Protein AF-W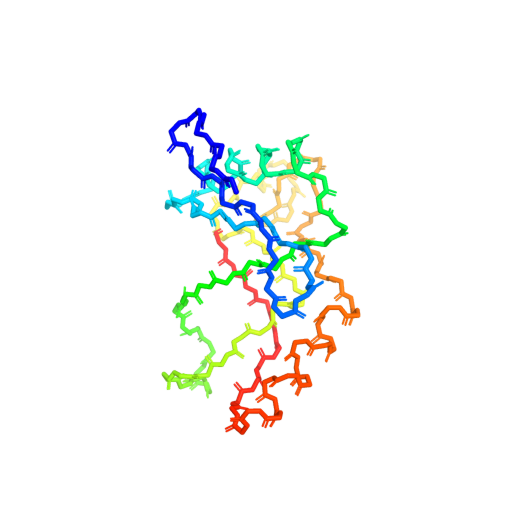1XJM0-F1 (afdb_monomer_lite)

Secondary structure (DSSP, 8-state):
-EEEETTEEEEEEEETTEEEEEE---SSHHHHHHHHHHHHHHH--S-----------STT--TT-EEEEEEEE-SS---GGGTPPTTPPTTS-SSEEPPHHHHHHHHHHHHHTT--EEEEEEE-

Sequence (124 aa):
QTISLGGCEIYTGQLNGTEVALLKSGIGKVAAALGATLLLEHCKPDVIINTGSAGGLAPTLKVGDIVVSDEARYHDADVTAFGYEYGQLPGCPAGFKADDKLIAAAEACIAELNLNAVRGLIVS

Radius of gyration: 16.47 Å; chains: 1; bounding box: 44×28×42 Å

Foldseek 3Di:
DWDDDPNWIWDWDDDVNHTDIDTDQDDDDVSNVVGVVCCCVPVVDPDDDDDDDDDDPPPPDDPQEAEDEQKEFEQPDDPCVVVDDRRDDPPDDRIDGDDPVVSVVVCVVCVVVVHHYDYYYDYD

InterPro domains:
  IPR000845 Nucleoside phosphorylase domain [PF01048] (6-124)
  IPR010049 MTA/SAH nucleosidase [TIGR01704] (1-124)
  IPR035994 Nucleoside phosphorylase superfamily [G3DSA:3.40.50.1580] (1-124)
  IPR035994 Nucleoside phosphorylase superfamily [SSF53167] (4-124)

Organism: NCBI:txid408170

pLDDT: mean 97.94, std 1.31, range [90.94, 98.88]

Structure (mmCIF, N/CA/C/O backbone):
data_AF-W1XJM0-F1
#
_entry.id   AF-W1XJM0-F1
#
loop_
_atom_site.group_PDB
_atom_site.id
_atom_site.type_symbol
_atom_site.label_atom_id
_atom_site.label_alt_id
_atom_site.label_comp_id
_atom_site.label_asym_id
_atom_site.label_entity_id
_atom_site.label_seq_id
_atom_site.pdbx_PDB_ins_code
_atom_site.Cartn_x
_atom_site.Cartn_y
_atom_site.Cartn_z
_atom_site.occupancy
_atom_site.B_iso_or_equiv
_atom_site.auth_seq_id
_atom_site.auth_comp_id
_atom_site.auth_asym_id
_atom_site.auth_atom_id
_atom_site.pdbx_PDB_model_num
ATOM 1 N N . GLN A 1 1 ? -8.905 8.008 20.325 1.00 91.31 1 GLN A N 1
ATOM 2 C CA . GLN A 1 1 ? -7.695 8.189 21.156 1.00 91.31 1 GLN A CA 1
ATOM 3 C C . GLN A 1 1 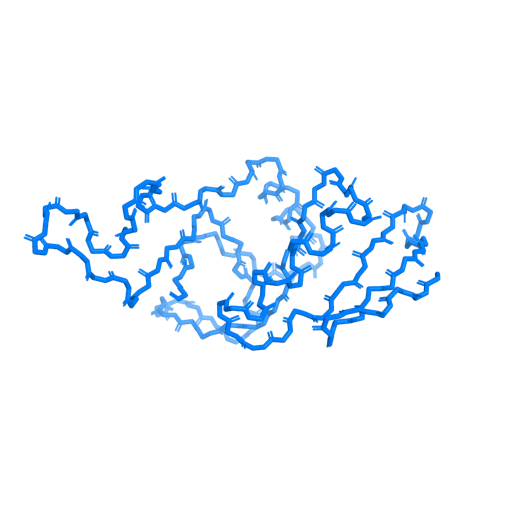? -6.500 8.377 20.228 1.00 91.31 1 GLN A C 1
ATOM 5 O O . GLN A 1 1 ? -6.570 7.922 19.097 1.00 91.31 1 GLN A O 1
ATOM 10 N N . THR A 1 2 ? -5.432 9.041 20.668 1.00 96.88 2 THR A N 1
ATOM 11 C CA . THR A 1 2 ? -4.178 9.132 19.898 1.00 96.88 2 THR A CA 1
ATOM 12 C C . THR A 1 2 ? -3.092 8.331 20.606 1.00 96.88 2 THR A C 1
ATOM 14 O O . THR A 1 2 ? -2.939 8.451 21.822 1.00 96.88 2 THR A O 1
ATOM 17 N N . ILE A 1 3 ? -2.357 7.513 19.856 1.00 96.56 3 ILE A N 1
ATOM 18 C CA . ILE A 1 3 ? -1.177 6.782 20.317 1.00 96.56 3 ILE A CA 1
ATOM 19 C C . ILE A 1 3 ? 0.038 7.388 19.606 1.00 96.56 3 ILE A C 1
ATOM 21 O O . ILE A 1 3 ? 0.121 7.333 18.380 1.00 96.56 3 ILE A O 1
ATOM 25 N N . SER A 1 4 ? 0.966 7.970 20.366 1.00 96.88 4 SER A N 1
ATOM 26 C CA . SER A 1 4 ? 2.171 8.617 19.831 1.00 96.88 4 SER A CA 1
ATOM 27 C C . SER A 1 4 ? 3.416 7.862 20.291 1.00 96.88 4 SER A C 1
ATOM 29 O O . SER A 1 4 ? 3.710 7.820 21.486 1.00 96.88 4 SER A O 1
ATOM 31 N N . LEU A 1 5 ? 4.146 7.254 19.355 1.00 95.88 5 LEU A N 1
ATOM 32 C CA . LEU A 1 5 ? 5.368 6.493 19.629 1.00 95.88 5 LEU A CA 1
ATOM 33 C C . LEU A 1 5 ? 6.232 6.355 18.373 1.00 95.88 5 LEU A C 1
ATOM 35 O O . LEU A 1 5 ? 5.716 6.352 17.261 1.00 95.88 5 LEU A O 1
ATOM 39 N N . GLY A 1 6 ? 7.553 6.247 18.539 1.00 92.62 6 GLY A N 1
ATOM 40 C CA . GLY A 1 6 ? 8.475 6.036 17.412 1.00 92.62 6 GLY A CA 1
ATOM 41 C C . GLY A 1 6 ? 8.468 7.151 16.354 1.00 92.62 6 GLY A C 1
ATOM 42 O O . GLY A 1 6 ? 8.869 6.911 15.223 1.00 92.62 6 GLY A O 1
ATOM 43 N N . GLY A 1 7 ? 7.988 8.354 16.691 1.00 94.44 7 GLY A N 1
ATOM 44 C CA . GLY A 1 7 ? 7.782 9.440 15.722 1.00 94.44 7 GLY A CA 1
ATOM 45 C C . GLY A 1 7 ? 6.529 9.283 14.848 1.00 94.44 7 GLY A C 1
ATOM 46 O O . GLY A 1 7 ? 6.325 10.085 13.939 1.00 94.44 7 GLY A O 1
ATOM 47 N N . CYS A 1 8 ? 5.688 8.285 15.125 1.00 96.44 8 CYS A N 1
ATOM 48 C CA . CYS A 1 8 ? 4.404 8.052 14.475 1.00 96.44 8 CYS A CA 1
ATOM 49 C C . CYS A 1 8 ? 3.241 8.473 15.386 1.00 96.44 8 CYS A C 1
ATOM 51 O O . CYS A 1 8 ? 3.334 8.402 16.614 1.00 96.44 8 CYS A O 1
ATOM 53 N N . GLU A 1 9 ? 2.123 8.852 14.768 1.00 97.38 9 GLU A N 1
ATOM 54 C CA . GLU A 1 9 ? 0.848 9.090 15.445 1.00 97.38 9 GLU A CA 1
ATOM 55 C C . GLU A 1 9 ? -0.227 8.186 14.839 1.00 97.38 9 GLU A C 1
ATOM 57 O O . GLU A 1 9 ? -0.426 8.180 13.620 1.00 97.38 9 GLU A O 1
ATOM 62 N N . ILE A 1 10 ? -0.910 7.427 15.697 1.00 98.56 10 ILE A N 1
ATOM 63 C CA . ILE A 1 10 ? -2.041 6.572 15.333 1.00 98.56 10 ILE A CA 1
ATOM 64 C C . ILE A 1 10 ? -3.296 7.121 16.006 1.00 98.56 10 ILE A C 1
ATOM 66 O O . ILE A 1 10 ? -3.362 7.219 17.233 1.00 98.56 10 ILE A O 1
ATOM 70 N N . TYR A 1 11 ? -4.308 7.452 15.212 1.00 98.56 11 TYR A N 1
ATOM 71 C CA . TYR A 1 11 ? -5.613 7.894 15.689 1.00 98.56 11 TYR A CA 1
ATOM 72 C C . TYR A 1 11 ? -6.580 6.713 15.682 1.00 98.56 11 TYR A C 1
ATOM 74 O O . TYR A 1 11 ? -6.870 6.156 14.629 1.00 98.56 11 TYR A O 1
ATOM 82 N N . THR A 1 12 ? -7.105 6.340 16.843 1.00 98.38 12 THR A N 1
ATOM 83 C CA . THR A 1 12 ? -8.125 5.296 16.977 1.00 98.38 12 THR A CA 1
ATOM 84 C C . THR A 1 12 ? -9.494 5.902 17.255 1.00 98.38 12 THR A C 1
ATOM 86 O O . THR A 1 12 ? -9.619 6.906 17.968 1.00 98.38 12 THR A O 1
ATOM 89 N N . GLY A 1 13 ? -10.543 5.295 16.718 1.00 98.19 13 GLY A N 1
ATOM 90 C CA . GLY A 1 13 ? -11.909 5.754 16.929 1.00 98.19 13 GLY A CA 1
ATOM 91 C C . GLY A 1 13 ? -12.898 4.972 16.087 1.00 98.19 13 GLY A C 1
ATOM 92 O O . GLY A 1 13 ? -12.619 3.850 15.679 1.00 98.19 13 GLY A O 1
ATOM 93 N N . GLN A 1 14 ? -14.049 5.582 15.823 1.00 98.44 14 GLN A N 1
ATOM 94 C CA . GLN A 1 14 ? -15.044 5.021 14.920 1.00 98.44 14 GLN A CA 1
ATOM 95 C C . GLN A 1 14 ? -15.242 5.940 13.719 1.00 98.44 14 GLN A C 1
ATOM 97 O O . GLN A 1 14 ? -15.358 7.156 13.876 1.00 98.44 14 GLN A O 1
ATOM 102 N N . LEU A 1 15 ? -15.338 5.346 12.535 1.00 98.00 15 LEU A N 1
ATOM 103 C CA . LEU A 1 15 ? -15.782 5.996 11.311 1.00 98.00 15 LEU A CA 1
ATOM 104 C C . LEU A 1 15 ? -17.079 5.317 10.871 1.00 98.00 15 LEU A C 1
ATOM 106 O O . LEU A 1 15 ? -17.084 4.127 10.573 1.00 98.00 15 LEU A O 1
ATOM 110 N N . ASN A 1 16 ? -18.193 6.054 10.881 1.00 97.25 16 ASN A N 1
ATOM 111 C CA . ASN A 1 16 ? -19.527 5.520 10.569 1.00 97.25 16 ASN A CA 1
ATOM 112 C C . ASN A 1 16 ? -19.878 4.240 11.362 1.00 97.25 16 ASN A C 1
ATOM 114 O O . ASN A 1 16 ? -20.434 3.293 10.815 1.00 97.25 16 ASN A O 1
ATOM 118 N N . GLY A 1 17 ? -19.514 4.195 12.649 1.00 97.75 17 GLY A N 1
ATOM 119 C CA . GLY A 1 17 ? -19.760 3.044 13.528 1.00 97.75 17 GLY A CA 1
ATOM 120 C C . GLY A 1 17 ? -18.784 1.872 13.363 1.00 97.75 17 GLY A C 1
ATOM 121 O O . GLY A 1 17 ? -18.897 0.897 14.097 1.00 97.75 17 GLY A O 1
ATOM 122 N N . THR A 1 18 ? -17.820 1.962 12.443 1.00 98.38 18 THR A N 1
ATOM 123 C CA . THR A 1 18 ? -16.758 0.958 12.265 1.00 98.38 18 THR A CA 1
ATOM 124 C C . THR A 1 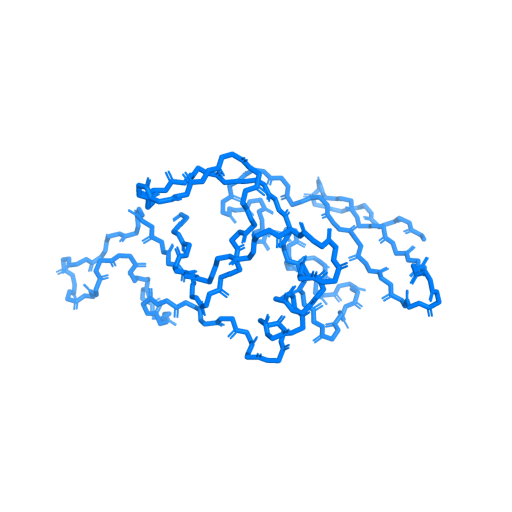18 ? -15.511 1.388 13.023 1.00 98.38 18 THR A C 1
ATOM 126 O O . THR A 1 18 ? -15.087 2.536 12.886 1.00 98.38 18 THR A O 1
ATOM 129 N N . GLU A 1 19 ? -14.915 0.498 13.816 1.00 98.50 19 GLU A N 1
ATOM 130 C CA . GLU A 1 19 ? -13.641 0.780 14.483 1.00 98.50 19 GLU A CA 1
ATOM 131 C C . GLU A 1 19 ? -12.523 0.976 13.455 1.00 98.50 19 GLU A C 1
ATOM 133 O O . GLU A 1 19 ? -12.346 0.179 12.537 1.00 98.50 19 GLU A O 1
ATOM 138 N N . VAL A 1 20 ? -11.772 2.066 13.602 1.00 98.69 20 VAL A N 1
ATOM 139 C CA . VAL A 1 20 ? -10.670 2.422 12.709 1.00 98.69 20 VAL A CA 1
ATOM 140 C C . VAL A 1 20 ? -9.442 2.836 13.505 1.00 98.69 20 VAL A C 1
ATOM 142 O O . VAL A 1 20 ? -9.539 3.512 14.534 1.00 98.69 20 VAL A O 1
ATOM 145 N N . ALA A 1 21 ? -8.276 2.473 12.979 1.00 98.62 21 ALA A N 1
ATOM 146 C CA . ALA A 1 21 ? -6.982 2.984 13.399 1.00 98.62 21 ALA A CA 1
ATOM 147 C C . ALA A 1 21 ? -6.298 3.629 12.185 1.00 98.62 21 ALA A C 1
ATOM 149 O O . ALA A 1 21 ? -5.982 2.959 11.205 1.00 98.62 21 ALA A O 1
ATOM 150 N N . LEU A 1 22 ? -6.116 4.948 12.234 1.00 98.62 22 LEU A N 1
ATOM 151 C CA . LEU A 1 22 ? -5.585 5.760 11.146 1.00 98.62 22 LEU A CA 1
ATOM 152 C C . LEU A 1 22 ? -4.155 6.199 11.465 1.00 98.62 22 LEU A C 1
ATOM 154 O O . LEU A 1 22 ? -3.909 6.832 12.489 1.00 98.62 22 LEU A O 1
ATOM 158 N N . LEU A 1 23 ? -3.228 5.910 10.557 1.00 98.44 23 LEU A N 1
ATOM 159 C CA . LEU A 1 23 ? -1.809 6.238 10.666 1.00 98.44 23 LEU A CA 1
ATOM 160 C C . LEU A 1 23 ? -1.381 7.103 9.476 1.00 98.44 23 LEU A C 1
ATOM 162 O O . LEU A 1 23 ? -1.692 6.788 8.329 1.00 98.44 23 LEU A O 1
ATOM 166 N N . LYS A 1 24 ? -0.562 8.127 9.732 1.00 95.44 24 LYS A N 1
ATOM 167 C CA . LYS A 1 24 ? 0.237 8.787 8.689 1.00 95.44 24 LYS A CA 1
ATOM 168 C C . LYS A 1 24 ? 1.629 8.142 8.625 1.00 95.44 24 LYS A C 1
ATOM 170 O O . LYS A 1 24 ? 2.445 8.358 9.515 1.00 95.44 24 LYS A O 1
ATOM 175 N N . SER A 1 25 ? 1.908 7.380 7.567 1.00 90.94 25 SER A N 1
ATOM 176 C CA . SER A 1 25 ? 3.094 6.507 7.438 1.00 90.94 25 SER A CA 1
ATOM 177 C C . SER A 1 25 ? 4.452 7.219 7.364 1.00 90.94 25 SER A C 1
ATOM 179 O O . SER A 1 25 ? 5.483 6.603 7.611 1.00 90.94 25 SER A O 1
ATOM 181 N N . GLY A 1 26 ? 4.483 8.492 6.965 1.00 94.50 26 GLY A N 1
ATOM 182 C CA . GLY A 1 26 ? 5.725 9.144 6.533 1.00 94.50 26 GLY A CA 1
ATOM 183 C C . GLY A 1 26 ? 6.146 8.731 5.115 1.00 94.50 26 GLY A C 1
ATOM 184 O O . GLY A 1 26 ? 5.394 8.062 4.406 1.00 94.50 26 GLY A O 1
ATOM 185 N N . ILE A 1 27 ? 7.329 9.183 4.682 1.00 97.25 27 ILE A N 1
ATOM 186 C CA . ILE A 1 27 ? 7.838 9.003 3.311 1.00 97.25 27 ILE A CA 1
ATOM 187 C C . ILE A 1 27 ? 8.925 7.924 3.292 1.00 97.25 27 ILE A C 1
ATOM 189 O O . ILE A 1 27 ? 9.890 7.994 4.053 1.00 97.25 27 ILE A O 1
ATOM 193 N N . GLY A 1 28 ? 8.795 6.971 2.367 1.00 96.50 28 GLY A N 1
ATOM 194 C CA . GLY A 1 28 ? 9.789 5.929 2.112 1.00 96.50 28 GLY A CA 1
ATOM 195 C C . GLY A 1 28 ? 9.559 4.632 2.892 1.00 96.50 28 GLY A C 1
ATOM 196 O O . GLY A 1 28 ? 8.787 4.570 3.850 1.00 96.50 28 GLY A O 1
ATOM 197 N N . LYS A 1 29 ? 10.264 3.579 2.461 1.00 98.31 29 LYS A N 1
ATOM 198 C CA . LYS A 1 29 ? 10.055 2.185 2.895 1.00 98.31 29 LYS A CA 1
ATOM 199 C C . LYS A 1 29 ? 10.226 1.990 4.398 1.00 98.31 29 LYS A C 1
ATOM 201 O O . LYS A 1 29 ? 9.396 1.346 5.026 1.00 98.31 29 LYS A O 1
ATOM 206 N N . VAL A 1 30 ? 11.264 2.589 4.985 1.00 98.31 30 VAL A N 1
ATOM 207 C CA . VAL A 1 30 ? 11.561 2.447 6.422 1.00 98.31 30 VAL A CA 1
ATOM 208 C C . VAL A 1 30 ? 10.489 3.118 7.284 1.00 98.31 30 VAL A C 1
ATOM 210 O O . VAL A 1 30 ? 10.026 2.516 8.248 1.00 98.31 30 VAL A O 1
ATOM 213 N N . ALA A 1 31 ? 10.060 4.333 6.927 1.00 98.00 31 ALA A N 1
ATOM 214 C CA . ALA A 1 31 ? 9.022 5.049 7.668 1.00 98.00 31 ALA A CA 1
ATOM 215 C C . ALA A 1 31 ? 7.675 4.312 7.589 1.00 98.00 31 ALA A C 1
ATOM 217 O O . ALA A 1 31 ? 7.036 4.079 8.616 1.00 98.00 31 ALA A O 1
ATOM 218 N N . ALA A 1 32 ? 7.297 3.861 6.387 1.00 98.31 32 ALA A N 1
ATOM 219 C CA . ALA A 1 32 ? 6.079 3.087 6.185 1.00 98.31 32 ALA A CA 1
ATOM 220 C C . ALA A 1 32 ? 6.099 1.751 6.944 1.00 98.31 32 ALA A C 1
ATOM 222 O O . ALA A 1 32 ? 5.122 1.427 7.615 1.00 98.31 32 ALA A O 1
ATOM 223 N N . ALA A 1 33 ? 7.213 1.012 6.903 1.00 98.44 33 ALA A N 1
ATOM 224 C CA . ALA A 1 33 ? 7.368 -0.246 7.631 1.00 98.44 33 ALA A CA 1
ATOM 225 C C . ALA A 1 33 ? 7.291 -0.051 9.154 1.00 98.44 33 ALA A C 1
ATOM 227 O O . ALA A 1 33 ? 6.603 -0.816 9.830 1.00 98.44 33 ALA A O 1
ATOM 228 N N . LEU A 1 34 ? 7.941 0.990 9.692 1.00 98.44 34 LEU A N 1
ATOM 229 C CA . LEU A 1 34 ? 7.850 1.345 11.110 1.00 98.44 34 LEU A CA 1
ATOM 230 C C . LEU A 1 34 ? 6.399 1.630 11.502 1.00 98.44 34 LEU A C 1
ATOM 232 O O . LEU A 1 34 ? 5.872 1.002 12.417 1.00 98.44 34 LEU A O 1
ATOM 236 N N . GLY A 1 35 ? 5.742 2.538 10.782 1.00 98.31 35 GLY A N 1
ATOM 237 C CA . GLY A 1 35 ? 4.369 2.917 11.075 1.00 98.31 35 GLY A CA 1
ATOM 238 C C . GLY A 1 35 ? 3.400 1.734 10.984 1.00 98.31 35 GLY A C 1
ATOM 239 O O . GLY A 1 35 ? 2.614 1.523 11.905 1.00 98.31 35 GLY A O 1
ATOM 240 N N . ALA A 1 36 ? 3.483 0.928 9.920 1.00 98.50 36 ALA A N 1
ATOM 241 C CA . ALA A 1 36 ? 2.633 -0.249 9.744 1.00 98.50 36 ALA A CA 1
ATOM 242 C C . ALA A 1 36 ? 2.855 -1.291 10.852 1.00 98.50 36 ALA A C 1
ATOM 244 O O . ALA A 1 36 ? 1.885 -1.829 11.379 1.00 98.50 36 ALA A O 1
ATOM 245 N N . THR A 1 37 ? 4.106 -1.521 11.265 1.00 98.62 37 THR A N 1
ATOM 246 C CA . THR A 1 37 ? 4.424 -2.418 12.389 1.00 98.62 37 THR A CA 1
ATOM 247 C C . THR A 1 37 ? 3.771 -1.928 13.683 1.00 98.62 37 THR A C 1
ATOM 249 O O . THR A 1 37 ? 3.107 -2.700 14.368 1.00 98.62 37 THR A O 1
ATOM 252 N N . LEU A 1 38 ? 3.901 -0.634 13.999 1.00 98.25 38 LEU A N 1
ATOM 253 C CA . LEU A 1 38 ? 3.296 -0.045 15.198 1.00 98.25 38 LEU A CA 1
ATOM 254 C C . LEU A 1 38 ? 1.762 -0.106 15.156 1.00 98.25 38 LEU A C 1
ATOM 256 O O . LEU A 1 38 ? 1.130 -0.426 16.160 1.00 98.25 38 LEU A O 1
ATOM 260 N N . LEU A 1 39 ? 1.160 0.167 13.998 1.00 98.56 39 LEU A N 1
ATOM 261 C CA . LEU A 1 39 ? -0.285 0.070 13.796 1.00 98.56 39 LEU A CA 1
ATOM 262 C C . LEU A 1 39 ? -0.793 -1.357 14.043 1.00 98.56 39 LEU A C 1
ATOM 264 O O . LEU A 1 39 ? -1.769 -1.544 14.769 1.00 98.56 39 LEU A O 1
ATOM 268 N N . LEU A 1 40 ? -0.116 -2.358 13.478 1.00 98.56 40 LEU A N 1
ATOM 269 C CA . LEU A 1 40 ? -0.475 -3.766 13.633 1.00 98.56 40 LEU A CA 1
ATOM 270 C C . LEU A 1 40 ? -0.347 -4.238 15.085 1.00 98.56 40 LEU A C 1
ATOM 272 O O . LEU A 1 40 ? -1.284 -4.826 15.619 1.00 98.56 40 LEU A O 1
ATOM 276 N N . GLU A 1 41 ? 0.767 -3.932 15.748 1.00 98.19 41 GLU A N 1
ATOM 277 C CA . GLU A 1 41 ? 1.022 -4.383 17.121 1.00 98.19 41 GLU A CA 1
ATOM 278 C C . GLU A 1 41 ? 0.077 -3.739 18.144 1.00 98.19 41 GLU A C 1
ATOM 280 O O . GLU A 1 41 ? -0.419 -4.410 19.055 1.00 98.19 41 GLU A O 1
ATOM 285 N N . HIS A 1 42 ? -0.202 -2.439 17.997 1.00 97.50 42 HIS A N 1
ATOM 286 C CA . HIS A 1 42 ? -0.977 -1.689 18.987 1.00 97.50 42 HIS A CA 1
ATOM 287 C C . HIS A 1 42 ? -2.483 -1.691 18.735 1.00 97.50 42 HIS A C 1
ATOM 289 O O . HIS A 1 42 ? -3.246 -1.582 19.695 1.00 97.50 42 HIS A O 1
ATOM 295 N N . CYS A 1 43 ? -2.918 -1.787 17.477 1.00 98.06 43 CYS A N 1
ATOM 296 C CA . CYS A 1 43 ? -4.335 -1.695 17.125 1.00 98.06 43 CYS A CA 1
ATOM 297 C C . CYS A 1 43 ? -4.916 -3.006 16.599 1.00 98.06 43 CYS A C 1
ATOM 299 O O . CYS A 1 43 ? -6.131 -3.152 16.636 1.00 98.06 43 CYS A O 1
ATOM 301 N N . LYS A 1 44 ? -4.074 -3.948 16.150 1.00 98.19 44 LYS A N 1
ATOM 302 C CA . LYS A 1 44 ? -4.479 -5.276 15.658 1.00 98.19 44 LYS A CA 1
ATOM 303 C C . LYS A 1 44 ? -5.676 -5.229 14.692 1.00 98.19 44 LYS A C 1
ATOM 305 O O . LYS A 1 44 ? -6.656 -5.934 14.928 1.00 98.19 44 LYS A O 1
ATOM 310 N N . PRO A 1 45 ? -5.632 -4.387 13.641 1.00 98.44 45 PRO A N 1
ATOM 311 C CA . PRO A 1 45 ? -6.734 -4.306 12.695 1.00 98.44 45 PRO A CA 1
ATOM 312 C C . PRO A 1 45 ? -6.875 -5.624 11.923 1.00 98.44 45 PRO A C 1
ATOM 314 O O . PRO A 1 45 ? -5.878 -6.285 11.630 1.00 98.44 45 PRO A O 1
ATOM 317 N N . ASP A 1 46 ? -8.102 -5.969 11.534 1.00 98.62 46 ASP A N 1
ATOM 318 C CA . ASP A 1 46 ? -8.367 -7.172 10.733 1.00 98.62 46 ASP A CA 1
ATOM 319 C C . ASP A 1 46 ? -7.824 -7.055 9.299 1.00 98.62 46 ASP A C 1
ATOM 321 O O . ASP A 1 46 ? -7.458 -8.053 8.679 1.00 98.62 46 ASP A O 1
ATOM 325 N N . VAL A 1 47 ? -7.776 -5.829 8.763 1.00 98.62 47 VAL A N 1
ATOM 326 C CA . VAL A 1 47 ? -7.313 -5.510 7.405 1.00 98.62 47 VAL A CA 1
ATOM 327 C C . VAL A 1 47 ? -6.602 -4.156 7.368 1.00 98.62 47 VAL A C 1
ATOM 329 O O . VAL A 1 47 ? -6.846 -3.287 8.205 1.00 98.62 47 VAL A O 1
ATOM 332 N N . ILE A 1 48 ? -5.739 -3.952 6.369 1.00 98.56 48 ILE A N 1
ATOM 333 C CA . ILE A 1 48 ? -5.054 -2.676 6.115 1.00 98.56 48 ILE A CA 1
ATOM 334 C C . ILE A 1 48 ? -5.488 -2.134 4.754 1.00 98.56 48 ILE A C 1
ATOM 336 O O . ILE A 1 48 ? -5.435 -2.841 3.750 1.00 98.56 48 ILE A O 1
ATOM 340 N N . ILE A 1 49 ? -5.847 -0.851 4.721 1.00 98.69 49 ILE A N 1
ATOM 341 C CA . ILE A 1 49 ? -6.034 -0.080 3.491 1.00 98.69 49 ILE A CA 1
ATOM 342 C C . ILE A 1 49 ? -4.948 0.993 3.467 1.00 98.69 49 ILE A C 1
ATOM 344 O O . ILE A 1 49 ? -4.905 1.858 4.342 1.00 98.69 49 ILE A O 1
ATOM 348 N N . ASN A 1 50 ? -4.063 0.936 2.473 1.00 98.56 50 ASN A N 1
ATOM 349 C CA . ASN A 1 50 ? -3.055 1.967 2.244 1.00 98.56 50 ASN A CA 1
ATOM 350 C C . ASN A 1 50 ? -3.538 2.924 1.150 1.00 98.56 50 ASN A C 1
ATOM 352 O O . ASN A 1 50 ? -3.791 2.500 0.026 1.00 98.56 50 ASN A O 1
ATOM 356 N N . THR A 1 51 ? -3.646 4.212 1.469 1.00 98.00 51 THR A N 1
ATOM 357 C CA . THR A 1 51 ? -4.117 5.244 0.535 1.00 98.00 51 THR A CA 1
ATOM 358 C C . THR A 1 51 ? -3.040 6.292 0.303 1.00 98.00 51 THR A C 1
ATOM 360 O O . THR A 1 51 ? -2.386 6.729 1.249 1.00 98.00 51 THR A O 1
ATOM 363 N N . GLY A 1 52 ? -2.908 6.768 -0.930 1.00 97.25 52 GLY A N 1
ATOM 364 C CA . GLY A 1 52 ? -1.977 7.833 -1.285 1.00 97.25 52 GLY A CA 1
ATOM 365 C C . GLY A 1 52 ? -2.133 8.247 -2.743 1.00 97.25 52 GLY A C 1
ATOM 366 O O . GLY A 1 52 ? -3.017 7.761 -3.444 1.00 97.25 52 GLY A O 1
ATOM 367 N N . SER A 1 53 ? -1.270 9.148 -3.199 1.00 97.38 53 SER A N 1
ATOM 368 C CA . SER A 1 53 ? -1.120 9.479 -4.617 1.00 97.38 53 SER A CA 1
ATOM 369 C C . SER A 1 53 ? 0.096 8.764 -5.213 1.00 97.38 53 SER A C 1
ATOM 371 O O . SER A 1 53 ? 1.024 8.393 -4.495 1.00 97.38 53 SER A O 1
ATOM 373 N N . ALA A 1 54 ? 0.097 8.576 -6.534 1.00 97.19 54 ALA A N 1
ATOM 374 C CA . ALA A 1 54 ? 1.180 7.921 -7.264 1.00 97.19 54 ALA A CA 1
ATOM 375 C C . ALA A 1 54 ? 1.394 8.560 -8.646 1.00 97.19 54 ALA A C 1
ATOM 377 O O . ALA A 1 54 ? 0.512 9.238 -9.176 1.00 97.19 54 ALA A O 1
ATOM 378 N N . GLY A 1 55 ? 2.571 8.331 -9.233 1.00 97.62 55 GLY A N 1
ATOM 379 C CA . GLY A 1 55 ? 2.846 8.653 -10.634 1.00 97.62 55 GLY A CA 1
ATOM 380 C C . GLY A 1 55 ? 2.359 7.536 -11.559 1.00 97.62 55 GLY A C 1
ATOM 381 O O . GLY A 1 55 ? 2.711 6.375 -11.360 1.00 97.62 55 GLY A O 1
ATOM 382 N N . GLY A 1 56 ? 1.562 7.874 -12.573 1.00 97.56 56 GLY A N 1
ATOM 383 C CA . GLY A 1 56 ? 1.077 6.905 -1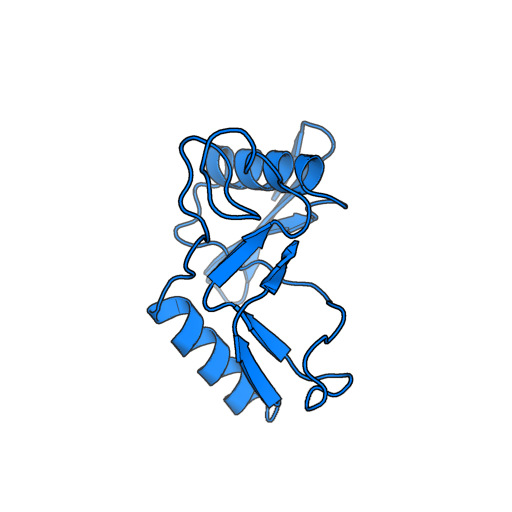3.558 1.00 97.56 56 GLY A CA 1
ATOM 384 C C . GLY A 1 56 ? 2.148 6.552 -14.594 1.00 97.56 56 GLY A C 1
ATOM 385 O O . GLY A 1 56 ? 2.621 7.433 -15.308 1.00 97.56 56 GLY A O 1
ATOM 386 N N . LEU A 1 57 ? 2.514 5.269 -14.688 1.00 97.75 57 LEU A N 1
ATOM 387 C CA . LEU A 1 57 ? 3.464 4.764 -15.693 1.00 97.75 57 LEU A CA 1
ATOM 388 C C . LEU A 1 57 ? 2.774 4.281 -16.974 1.00 97.75 57 LEU A C 1
ATOM 390 O O . LEU A 1 57 ? 3.333 4.397 -18.064 1.00 97.75 57 LEU A O 1
ATOM 394 N N . ALA A 1 58 ? 1.565 3.724 -16.857 1.00 97.00 58 ALA A N 1
ATOM 395 C CA . ALA A 1 58 ? 0.807 3.282 -18.018 1.00 97.00 58 ALA A CA 1
ATOM 396 C C . ALA A 1 58 ? 0.297 4.504 -18.807 1.00 97.00 58 ALA A C 1
ATOM 398 O O . ALA A 1 58 ? -0.339 5.380 -18.218 1.00 97.00 58 ALA A O 1
ATOM 399 N N . PRO A 1 59 ? 0.506 4.565 -20.136 1.00 95.75 59 PRO A N 1
ATOM 400 C CA . PRO A 1 59 ? 0.176 5.743 -20.948 1.00 95.75 59 PRO A CA 1
ATOM 401 C C . PRO A 1 59 ? -1.330 6.030 -21.034 1.00 95.75 59 PRO A C 1
ATOM 403 O O . PRO A 1 59 ? -1.739 7.096 -21.483 1.00 95.75 59 PRO A O 1
ATOM 406 N N . THR A 1 60 ? -2.161 5.070 -20.634 1.00 95.81 60 THR A N 1
ATOM 407 C CA . THR A 1 60 ? -3.619 5.191 -20.589 1.00 95.81 60 THR A CA 1
ATOM 408 C C . THR A 1 60 ? -4.129 5.870 -19.319 1.00 95.81 60 THR A C 1
ATOM 410 O O . THR A 1 60 ? -5.295 6.260 -19.295 1.00 95.81 60 THR A O 1
ATOM 413 N N . LEU A 1 61 ? -3.291 6.003 -18.282 1.00 97.69 61 LEU A N 1
ATOM 414 C CA . LEU A 1 61 ? -3.671 6.628 -17.017 1.00 97.69 61 LEU A CA 1
ATOM 415 C C . LEU A 1 61 ? -3.796 8.144 -17.159 1.00 97.69 61 LEU A C 1
ATOM 417 O O . LEU A 1 61 ? -3.013 8.803 -17.847 1.00 97.69 61 LEU A O 1
ATOM 421 N N . LYS A 1 62 ? -4.768 8.703 -16.445 1.00 97.50 62 LYS A N 1
ATOM 422 C CA . LYS A 1 62 ? -5.034 10.137 -16.351 1.00 97.50 62 LYS A CA 1
ATOM 423 C C . LYS A 1 62 ? -4.920 10.604 -14.906 1.00 97.50 62 LYS A C 1
ATOM 425 O O . LYS A 1 62 ? -5.082 9.838 -13.960 1.00 97.50 62 LYS A O 1
ATOM 430 N N . VAL A 1 63 ? -4.671 11.901 -14.728 1.00 97.50 63 VAL A N 1
ATOM 431 C CA . VAL A 1 63 ? -4.748 12.528 -13.402 1.00 97.50 63 VAL A CA 1
ATOM 432 C C . VAL A 1 63 ? -6.163 12.344 -12.853 1.00 97.50 63 VAL A C 1
ATOM 434 O O . VAL A 1 63 ? -7.129 12.733 -13.506 1.00 97.50 63 VAL A O 1
ATOM 437 N N . GLY A 1 64 ? -6.261 11.768 -11.655 1.00 96.31 64 GLY A N 1
ATOM 438 C CA . GLY A 1 64 ? -7.530 11.460 -10.993 1.00 96.31 64 GLY A CA 1
ATOM 439 C C . GLY A 1 64 ? -7.982 10.004 -11.123 1.00 96.31 64 GLY A C 1
ATOM 440 O O . GLY A 1 64 ? -8.889 9.615 -10.392 1.00 96.31 64 GLY A O 1
ATOM 441 N N . ASP A 1 65 ? -7.346 9.193 -11.977 1.00 97.94 65 ASP A N 1
ATOM 442 C CA . ASP A 1 65 ? -7.571 7.744 -11.969 1.00 97.94 65 ASP A CA 1
ATOM 443 C C . ASP A 1 65 ? -7.106 7.142 -10.634 1.00 97.94 65 ASP A C 1
ATOM 445 O O . ASP A 1 65 ? -6.065 7.531 -10.092 1.00 97.94 65 ASP A O 1
ATOM 449 N N . ILE A 1 66 ? -7.866 6.176 -10.113 1.00 98.56 66 ILE A N 1
ATOM 450 C CA . ILE A 1 66 ? -7.539 5.467 -8.875 1.00 98.56 66 ILE A CA 1
ATOM 451 C C . ILE A 1 66 ? -6.982 4.096 -9.234 1.00 98.56 66 ILE A C 1
ATOM 453 O O . ILE A 1 66 ? -7.686 3.250 -9.786 1.00 98.56 66 ILE A O 1
ATOM 457 N N . VAL A 1 67 ? -5.714 3.868 -8.895 1.00 98.62 67 VAL A N 1
ATOM 458 C CA . VAL A 1 67 ? -5.079 2.565 -9.090 1.00 98.62 67 VAL A CA 1
ATOM 459 C C . VAL A 1 67 ? -5.343 1.674 -7.878 1.00 98.62 67 VAL A C 1
ATOM 461 O O . VAL A 1 67 ? -5.030 2.058 -6.751 1.00 98.62 67 VAL A O 1
ATOM 464 N N . VAL A 1 68 ? -5.888 0.481 -8.112 1.00 98.75 68 VAL A N 1
ATOM 465 C CA . VAL A 1 68 ? -6.052 -0.569 -7.096 1.00 98.75 68 VAL A CA 1
ATOM 466 C C . VAL A 1 68 ? -4.961 -1.614 -7.325 1.00 98.75 68 VAL A C 1
ATOM 468 O O . VAL A 1 68 ? -4.910 -2.229 -8.390 1.00 98.75 68 VAL A O 1
ATOM 471 N N . SER A 1 69 ? -4.056 -1.802 -6.361 1.00 98.62 69 SER A N 1
ATOM 472 C CA . SER A 1 69 ? -2.953 -2.756 -6.520 1.00 98.62 69 SER A CA 1
ATOM 473 C C . SER A 1 69 ? -3.468 -4.192 -6.542 1.00 98.62 69 SER A C 1
ATOM 475 O O . SER A 1 69 ? -4.138 -4.595 -5.593 1.00 98.62 69 SER A O 1
ATOM 477 N N . ASP A 1 70 ? -3.103 -4.977 -7.554 1.00 98.31 70 ASP A N 1
ATOM 478 C CA . ASP A 1 70 ? -3.179 -6.445 -7.485 1.00 98.31 70 ASP A CA 1
ATOM 479 C C . ASP A 1 70 ? -1.912 -7.049 -6.859 1.00 98.31 70 ASP A C 1
ATOM 481 O O . ASP A 1 70 ? -1.969 -8.026 -6.111 1.00 98.31 70 ASP A O 1
ATOM 485 N N . GLU A 1 71 ? -0.770 -6.420 -7.112 1.00 98.69 71 GLU A N 1
ATOM 486 C CA . GLU A 1 71 ? 0.538 -6.787 -6.599 1.00 98.69 71 GLU A CA 1
ATOM 487 C C . GLU A 1 71 ? 1.386 -5.530 -6.349 1.00 98.69 71 GLU A C 1
ATOM 489 O O . GLU A 1 71 ? 1.254 -4.514 -7.040 1.00 98.69 71 GLU A O 1
ATOM 494 N N . ALA A 1 72 ? 2.275 -5.601 -5.359 1.00 98.75 72 ALA A N 1
ATOM 495 C CA . ALA A 1 72 ? 3.302 -4.599 -5.101 1.00 98.75 72 ALA A CA 1
ATOM 496 C C . ALA A 1 72 ? 4.707 -5.203 -5.233 1.00 98.75 72 ALA A C 1
ATOM 498 O O . ALA A 1 72 ? 4.973 -6.279 -4.690 1.00 98.75 72 ALA A O 1
ATOM 499 N N . ARG A 1 73 ? 5.622 -4.506 -5.917 1.00 98.81 73 ARG A N 1
ATOM 500 C CA . ARG A 1 73 ? 7.030 -4.921 -6.091 1.00 98.81 73 ARG A CA 1
ATOM 501 C C . ARG A 1 73 ? 8.003 -3.797 -5.776 1.00 98.81 73 ARG A C 1
ATOM 503 O O . ARG A 1 73 ? 7.647 -2.626 -5.871 1.00 98.81 73 ARG A O 1
ATOM 510 N N . TYR A 1 74 ? 9.251 -4.144 -5.476 1.00 98.88 74 TYR A N 1
ATOM 511 C CA . TYR A 1 74 ? 10.308 -3.143 -5.370 1.00 98.88 74 TYR A CA 1
ATOM 512 C C . TYR A 1 74 ? 10.924 -2.856 -6.737 1.00 98.88 74 TYR A C 1
ATOM 514 O O . TYR A 1 74 ? 11.311 -3.784 -7.440 1.00 98.88 74 TYR A O 1
ATOM 522 N N . HIS A 1 75 ? 11.045 -1.586 -7.119 1.00 98.56 75 HIS A N 1
ATOM 523 C CA . HIS A 1 75 ? 11.736 -1.222 -8.365 1.00 98.56 75 HIS A CA 1
ATOM 524 C C . HIS A 1 75 ? 13.239 -0.978 -8.180 1.00 98.56 75 HIS A C 1
ATOM 526 O O . HIS A 1 75 ? 13.933 -0.718 -9.155 1.00 98.56 75 HIS A O 1
ATOM 532 N N . ASP A 1 76 ? 13.735 -0.962 -6.942 1.00 98.56 76 ASP A N 1
ATOM 533 C CA . ASP A 1 76 ? 15.115 -0.594 -6.589 1.00 98.56 76 ASP A CA 1
ATOM 534 C C . ASP A 1 76 ? 15.874 -1.704 -5.836 1.00 98.56 76 ASP A C 1
ATOM 536 O O . ASP A 1 76 ? 17.018 -1.501 -5.431 1.00 98.56 76 ASP A O 1
ATOM 540 N N . ALA A 1 77 ? 15.250 -2.868 -5.633 1.00 98.44 77 ALA A N 1
ATOM 541 C CA . ALA A 1 77 ? 15.884 -4.006 -4.985 1.00 98.44 77 ALA A CA 1
ATOM 542 C C . ALA A 1 77 ? 16.593 -4.866 -6.036 1.00 98.44 77 ALA A C 1
ATOM 544 O O . ALA A 1 77 ? 15.953 -5.424 -6.926 1.00 98.44 77 ALA A O 1
ATOM 545 N N . ASP A 1 78 ? 17.914 -4.999 -5.917 1.00 98.69 78 ASP A N 1
ATOM 546 C CA . ASP A 1 78 ? 18.714 -5.803 -6.839 1.00 98.69 78 ASP A CA 1
ATOM 547 C C . ASP A 1 78 ? 19.675 -6.724 -6.085 1.00 98.69 78 ASP A C 1
ATOM 549 O O . ASP A 1 78 ? 20.699 -6.313 -5.538 1.00 98.69 78 ASP A O 1
ATOM 553 N N . VAL A 1 79 ? 19.318 -8.003 -6.073 1.00 98.12 79 VAL A N 1
ATOM 554 C CA . VAL A 1 79 ? 20.176 -9.112 -5.642 1.00 98.12 79 VAL A CA 1
ATOM 555 C C . VAL A 1 79 ? 20.266 -10.175 -6.742 1.00 98.12 79 VAL A C 1
ATOM 557 O O . VAL A 1 79 ? 20.466 -11.361 -6.472 1.00 98.12 79 VAL A O 1
ATOM 560 N N . THR A 1 80 ? 20.143 -9.753 -8.006 1.00 98.56 80 THR A N 1
ATOM 561 C CA . THR A 1 80 ? 20.210 -10.631 -9.189 1.00 98.56 80 THR A CA 1
ATOM 562 C C . THR A 1 80 ? 21.563 -11.330 -9.320 1.00 98.56 80 THR A C 1
ATOM 564 O O . THR A 1 80 ? 21.637 -12.441 -9.843 1.00 98.56 80 THR A O 1
ATOM 567 N N . ALA A 1 81 ? 22.623 -10.752 -8.741 1.00 98.44 81 ALA A N 1
ATOM 568 C CA . ALA A 1 81 ? 23.936 -11.386 -8.599 1.00 98.44 81 ALA A CA 1
ATOM 569 C C . ALA A 1 81 ? 23.880 -12.758 -7.893 1.00 98.44 81 ALA A C 1
ATOM 571 O O . ALA A 1 81 ? 24.767 -13.586 -8.088 1.00 98.44 81 ALA A O 1
ATOM 572 N N . PHE A 1 82 ? 22.832 -13.008 -7.099 1.00 98.25 82 PHE A N 1
ATOM 573 C CA . PHE A 1 82 ? 22.580 -14.274 -6.410 1.00 98.25 82 PHE A CA 1
ATOM 574 C C . PHE A 1 82 ? 21.445 -15.102 -7.044 1.00 98.25 82 PHE A C 1
ATOM 576 O O . PHE A 1 82 ? 21.011 -16.087 -6.452 1.00 98.25 82 PHE A O 1
ATOM 583 N N . GLY A 1 83 ? 20.963 -14.727 -8.235 1.00 98.06 83 GLY A N 1
ATOM 584 C CA . GLY A 1 83 ? 19.962 -15.476 -9.006 1.00 98.06 83 GLY A CA 1
ATOM 585 C C . GLY A 1 83 ? 18.495 -15.179 -8.674 1.00 98.06 83 GLY A C 1
ATOM 586 O O . GLY A 1 83 ? 17.620 -15.899 -9.148 1.00 98.06 83 GLY A O 1
ATOM 587 N N . TYR A 1 84 ? 18.213 -14.146 -7.876 1.00 98.62 84 TYR A N 1
ATOM 588 C CA . TYR A 1 84 ? 16.846 -13.687 -7.599 1.00 98.62 84 TYR A CA 1
ATOM 589 C C . TYR A 1 84 ? 16.279 -12.855 -8.757 1.00 98.62 84 TYR A C 1
ATOM 591 O O . TYR A 1 84 ? 17.031 -12.287 -9.551 1.00 98.62 84 TYR A O 1
ATOM 599 N N . GLU A 1 85 ? 14.950 -12.756 -8.836 1.00 98.69 85 GLU A N 1
ATOM 600 C CA . GLU A 1 85 ? 14.279 -11.857 -9.780 1.00 98.69 85 GLU A CA 1
ATOM 601 C C . GLU A 1 85 ? 14.579 -10.386 -9.431 1.00 98.69 85 GLU A C 1
ATOM 603 O O . GLU A 1 85 ? 14.690 -10.028 -8.257 1.00 98.69 85 GLU A O 1
ATOM 608 N N . TYR A 1 86 ? 14.712 -9.510 -10.432 1.00 98.62 86 TYR A N 1
ATOM 609 C CA . TYR A 1 86 ? 14.869 -8.075 -10.170 1.00 98.62 86 TYR A CA 1
ATOM 610 C C . TYR A 1 86 ? 13.659 -7.550 -9.382 1.00 98.62 86 TYR A C 1
ATOM 612 O O . TYR A 1 86 ? 12.514 -7.831 -9.733 1.00 98.62 86 TYR A O 1
ATOM 620 N N . GLY A 1 87 ? 13.910 -6.806 -8.306 1.00 98.44 87 GLY A N 1
ATOM 621 C CA . GLY A 1 87 ? 12.885 -6.357 -7.365 1.00 98.44 87 GLY A CA 1
ATOM 622 C C . GLY A 1 87 ? 12.577 -7.331 -6.221 1.00 98.44 87 GLY A C 1
ATOM 623 O O . GLY A 1 87 ? 11.897 -6.950 -5.267 1.00 98.44 87 GLY A O 1
ATOM 624 N N . GLN A 1 88 ? 13.089 -8.566 -6.260 1.00 98.81 88 GLN A N 1
ATOM 625 C CA . GLN A 1 88 ? 12.882 -9.554 -5.202 1.00 98.81 88 GLN A CA 1
ATOM 626 C C . GLN A 1 88 ? 13.951 -9.443 -4.108 1.00 98.81 88 GLN A C 1
ATOM 628 O O . GLN A 1 88 ? 15.147 -9.463 -4.388 1.00 98.81 88 GLN A O 1
ATOM 633 N N . LEU A 1 89 ? 13.523 -9.415 -2.842 1.00 98.56 89 LEU A N 1
ATOM 634 C CA . LEU A 1 89 ? 14.419 -9.563 -1.689 1.00 98.56 89 LEU A CA 1
ATOM 635 C C . LEU A 1 89 ? 14.537 -11.036 -1.254 1.00 98.56 89 LEU A C 1
ATOM 637 O O . LEU A 1 89 ? 13.551 -11.777 -1.333 1.00 98.56 89 LEU A O 1
ATOM 641 N N . PRO A 1 90 ? 15.699 -11.477 -0.732 1.00 98.44 90 PRO A N 1
ATOM 642 C CA . PRO A 1 90 ? 15.847 -12.818 -0.174 1.00 98.44 90 PRO A CA 1
ATOM 643 C C . PRO A 1 90 ? 14.840 -13.079 0.952 1.00 98.44 90 PRO A C 1
ATOM 645 O O . PRO A 1 90 ? 14.673 -12.257 1.850 1.00 98.44 90 PRO A O 1
ATOM 648 N N . GLY A 1 91 ? 14.176 -14.236 0.914 1.00 97.81 91 GLY A N 1
ATOM 649 C CA . GLY A 1 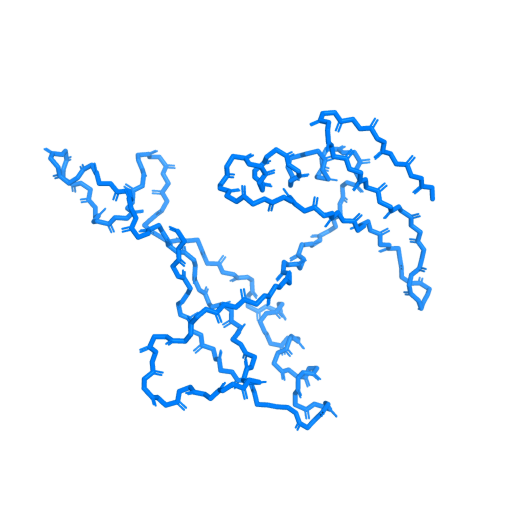91 ? 13.139 -14.595 1.890 1.00 97.81 91 GLY A CA 1
ATOM 650 C C . GLY A 1 91 ? 11.766 -13.960 1.637 1.00 97.81 91 GLY A C 1
ATOM 651 O O . GLY A 1 91 ? 10.839 -14.217 2.401 1.00 97.81 91 GLY A O 1
ATOM 652 N N . CYS A 1 92 ? 11.604 -13.183 0.564 1.00 98.31 92 CYS A N 1
ATOM 653 C CA . CYS A 1 92 ? 10.325 -12.619 0.141 1.00 98.31 92 CYS A CA 1
ATOM 654 C C . CYS A 1 92 ? 9.880 -13.192 -1.218 1.00 98.31 92 CYS A C 1
ATOM 656 O O . CYS A 1 92 ? 10.721 -13.612 -2.025 1.00 98.31 92 CYS A O 1
ATOM 658 N N . PRO A 1 93 ? 8.567 -13.199 -1.516 1.00 98.50 93 PRO A N 1
ATOM 659 C CA . PRO A 1 93 ? 8.115 -13.361 -2.894 1.00 98.50 93 PRO A CA 1
ATOM 660 C C . PRO A 1 93 ? 8.614 -12.187 -3.755 1.00 98.50 93 PRO A C 1
ATOM 662 O O . PRO A 1 93 ? 8.931 -11.118 -3.234 1.00 98.50 93 PRO A O 1
ATOM 665 N N . ALA A 1 94 ? 8.675 -12.372 -5.076 1.00 98.44 94 ALA A N 1
ATOM 666 C CA . ALA A 1 94 ? 9.059 -11.298 -6.000 1.00 98.44 94 ALA A CA 1
ATOM 667 C C . ALA A 1 94 ? 8.073 -10.117 -5.983 1.00 98.44 94 ALA A C 1
ATOM 669 O O . ALA A 1 94 ? 8.473 -8.979 -6.217 1.00 98.44 94 ALA A O 1
ATOM 670 N N . GLY A 1 95 ? 6.806 -10.387 -5.660 1.00 98.50 95 GLY A N 1
ATOM 671 C CA . GLY A 1 95 ? 5.776 -9.387 -5.417 1.00 98.50 95 GLY A CA 1
ATOM 672 C C . GLY A 1 95 ? 4.823 -9.813 -4.306 1.00 98.50 95 GLY A C 1
ATOM 673 O O . GLY A 1 95 ? 4.623 -11.002 -4.045 1.00 98.50 95 GLY A O 1
ATOM 674 N N . PHE A 1 96 ? 4.247 -8.826 -3.632 1.00 98.81 96 PHE A N 1
ATOM 675 C CA . PHE A 1 96 ? 3.274 -9.012 -2.564 1.00 98.81 96 PHE A CA 1
ATOM 676 C C . PHE A 1 96 ? 1.875 -8.811 -3.134 1.00 98.81 96 PHE A C 1
ATOM 678 O O . PHE A 1 96 ? 1.525 -7.700 -3.531 1.00 98.81 96 PHE A O 1
ATOM 685 N N . LYS A 1 97 ? 1.087 -9.886 -3.196 1.00 98.75 97 LYS A N 1
ATOM 686 C CA . LYS A 1 97 ? -0.290 -9.834 -3.696 1.00 98.75 97 LYS A CA 1
ATOM 687 C C . LYS A 1 97 ? -1.212 -9.155 -2.690 1.00 98.75 97 LYS A C 1
ATOM 689 O O . LYS A 1 97 ? -1.131 -9.439 -1.495 1.00 98.75 97 LYS A O 1
ATOM 694 N N . ALA A 1 98 ? -2.089 -8.290 -3.186 1.00 98.69 98 ALA A N 1
ATOM 695 C CA . ALA A 1 98 ? -3.187 -7.750 -2.397 1.00 98.69 98 ALA A CA 1
ATOM 696 C C . ALA A 1 98 ? -4.316 -8.788 -2.251 1.00 98.69 98 ALA A C 1
ATOM 698 O O . ALA A 1 98 ? -4.393 -9.758 -3.005 1.00 98.69 98 ALA A O 1
ATOM 699 N N . ASP A 1 99 ? -5.173 -8.606 -1.246 1.00 98.75 99 ASP A N 1
ATOM 700 C CA . ASP A 1 99 ? -6.289 -9.515 -0.975 1.00 98.75 99 ASP A CA 1
ATOM 701 C C . ASP A 1 99 ? -7.417 -9.343 -2.007 1.00 98.75 99 ASP A C 1
ATOM 703 O O . ASP A 1 99 ? -7.915 -8.234 -2.214 1.00 98.75 99 ASP A O 1
ATOM 707 N N . ASP A 1 100 ? -7.861 -10.447 -2.616 1.00 98.56 100 ASP A N 1
ATOM 708 C CA . ASP A 1 100 ? -8.875 -10.440 -3.681 1.00 98.56 100 ASP A CA 1
ATOM 709 C C . ASP A 1 100 ? -10.212 -9.817 -3.239 1.00 98.56 100 ASP A C 1
ATOM 711 O O . ASP A 1 100 ? -10.894 -9.172 -4.041 1.00 98.56 100 ASP A O 1
ATOM 715 N N . LYS A 1 101 ? -10.605 -9.977 -1.965 1.00 98.69 101 LYS A N 1
ATOM 716 C CA . LYS A 1 101 ? -11.859 -9.403 -1.451 1.00 98.69 101 LYS A CA 1
ATOM 717 C C . LYS A 1 101 ? -11.728 -7.897 -1.273 1.00 98.69 101 LYS A C 1
ATOM 719 O O . LYS A 1 101 ? -12.673 -7.174 -1.582 1.00 98.69 101 LYS A O 1
ATOM 724 N N . LEU A 1 102 ? -10.574 -7.422 -0.804 1.00 98.81 102 LEU A N 1
ATOM 725 C CA . LEU A 1 102 ? -10.304 -5.991 -0.660 1.00 98.81 102 LEU A CA 1
ATOM 726 C C . LEU A 1 102 ? -10.171 -5.291 -2.014 1.00 98.81 102 LEU A C 1
ATOM 728 O O . LEU A 1 102 ? -10.689 -4.187 -2.162 1.00 98.81 102 LEU A O 1
ATOM 732 N N . ILE A 1 103 ? -9.555 -5.939 -3.008 1.00 98.81 103 ILE A N 1
ATOM 733 C CA . ILE A 1 103 ? -9.513 -5.437 -4.390 1.00 98.81 103 ILE A CA 1
ATOM 734 C C . ILE A 1 103 ? -10.939 -5.244 -4.913 1.00 98.81 103 ILE A C 1
ATOM 736 O O . ILE A 1 103 ? -11.296 -4.146 -5.338 1.00 98.81 103 ILE A O 1
ATOM 740 N N . ALA A 1 104 ? -11.772 -6.288 -4.832 1.00 98.75 104 ALA A N 1
ATOM 741 C CA . ALA A 1 104 ? -13.148 -6.235 -5.321 1.00 98.75 104 ALA A CA 1
ATOM 742 C C . ALA A 1 104 ? -13.987 -5.171 -4.592 1.00 98.75 104 ALA A C 1
ATOM 744 O O . ALA A 1 104 ? -14.747 -4.441 -5.229 1.00 98.75 104 ALA A O 1
ATOM 745 N N . ALA A 1 105 ? -13.833 -5.051 -3.269 1.00 98.75 105 ALA A N 1
ATOM 746 C CA . ALA A 1 105 ? -14.516 -4.030 -2.481 1.00 98.75 105 ALA A CA 1
ATOM 747 C C . ALA A 1 105 ? -14.079 -2.610 -2.876 1.00 98.75 105 ALA A C 1
ATOM 749 O O . ALA A 1 105 ? -14.927 -1.738 -3.057 1.00 98.75 105 ALA A O 1
ATOM 750 N N . ALA A 1 106 ? -12.776 -2.377 -3.063 1.00 98.75 106 ALA A N 1
ATOM 751 C CA . ALA A 1 106 ? -12.255 -1.080 -3.481 1.00 98.75 106 ALA A CA 1
ATOM 752 C C . ALA A 1 106 ? -12.761 -0.686 -4.877 1.00 98.75 106 ALA A C 1
ATOM 754 O O . ALA A 1 106 ? -13.258 0.426 -5.047 1.00 98.75 106 ALA A O 1
ATOM 755 N N . GLU A 1 107 ? -12.692 -1.593 -5.857 1.00 98.75 107 GLU A N 1
ATOM 756 C CA . GLU A 1 107 ? -13.211 -1.360 -7.213 1.00 98.75 107 GLU A CA 1
ATOM 757 C C . GLU A 1 107 ? -14.712 -1.019 -7.193 1.00 98.75 107 GLU A C 1
ATOM 759 O O . GLU A 1 107 ? -15.131 -0.062 -7.849 1.00 98.75 107 GLU A O 1
ATOM 764 N N . ALA A 1 108 ? -15.511 -1.740 -6.395 1.00 98.75 108 ALA A N 1
ATOM 765 C CA . ALA A 1 108 ? -16.938 -1.462 -6.232 1.00 98.75 108 ALA A CA 1
ATOM 766 C C . ALA A 1 108 ? -17.194 -0.069 -5.630 1.00 98.75 108 ALA A C 1
ATOM 768 O O . ALA A 1 108 ? -17.963 0.707 -6.196 1.00 98.75 108 ALA A O 1
ATOM 769 N N . CYS A 1 109 ? -16.505 0.290 -4.541 1.00 98.62 109 CYS A N 1
ATOM 770 C CA . CYS A 1 109 ? -16.638 1.612 -3.923 1.00 98.62 109 CYS A CA 1
ATOM 771 C C . CYS A 1 109 ? -16.221 2.749 -4.874 1.00 98.62 109 CYS A C 1
ATOM 773 O O . CYS A 1 109 ? -16.863 3.796 -4.904 1.00 98.62 109 CYS A O 1
ATOM 775 N N . ILE A 1 110 ? -15.164 2.562 -5.669 1.00 98.62 110 ILE A N 1
ATOM 776 C CA . ILE A 1 110 ? -14.714 3.556 -6.658 1.00 98.62 110 ILE A CA 1
ATOM 777 C C . ILE A 1 110 ? -15.776 3.742 -7.753 1.00 98.62 110 ILE A C 1
ATOM 779 O O . ILE A 1 110 ? -16.083 4.877 -8.128 1.00 98.62 110 ILE A O 1
ATOM 783 N N . ALA A 1 111 ? -16.376 2.645 -8.226 1.00 98.25 111 ALA A N 1
ATOM 784 C CA . ALA A 1 111 ? -17.443 2.682 -9.221 1.00 98.25 111 ALA A CA 1
ATOM 785 C C . ALA A 1 111 ? -18.706 3.393 -8.700 1.00 98.25 111 ALA A C 1
ATOM 787 O O . ALA A 1 111 ? -19.276 4.218 -9.412 1.00 98.25 111 ALA A O 1
ATOM 788 N N . GLU A 1 112 ? -19.113 3.141 -7.451 1.00 98.56 112 GLU A N 1
ATOM 789 C CA . GLU A 1 112 ? -20.248 3.824 -6.803 1.00 98.56 112 GLU A CA 1
ATOM 790 C C . GLU A 1 112 ? -20.049 5.343 -6.698 1.00 98.56 112 GLU A C 1
ATOM 792 O O . GLU A 1 112 ? -21.009 6.113 -6.768 1.00 98.56 112 GLU A O 1
ATOM 797 N N . LEU A 1 113 ? -18.796 5.789 -6.587 1.00 98.31 113 LEU A N 1
ATOM 798 C CA . LEU A 1 113 ? -18.425 7.204 -6.575 1.00 98.31 113 LEU A CA 1
ATOM 799 C C . LEU A 1 113 ? -18.312 7.820 -7.982 1.00 98.31 113 LEU A C 1
ATOM 801 O O . LEU A 1 113 ? -17.953 8.991 -8.098 1.00 98.31 113 LEU A O 1
ATOM 805 N N . ASN A 1 114 ? -18.638 7.074 -9.046 1.00 98.00 114 ASN A N 1
ATOM 806 C CA . ASN A 1 114 ? -18.453 7.465 -10.450 1.00 98.00 114 ASN A CA 1
ATOM 807 C C . ASN A 1 114 ? -17.003 7.870 -10.780 1.00 98.00 114 ASN A C 1
ATOM 809 O O . ASN A 1 114 ? -16.763 8.800 -11.555 1.00 98.00 114 ASN A O 1
ATOM 813 N N . LEU A 1 115 ? -16.033 7.181 -10.179 1.00 98.19 115 LEU A N 1
ATOM 814 C CA . LEU A 1 115 ? -14.606 7.371 -10.423 1.00 98.19 115 LEU A CA 1
ATOM 815 C C . LEU A 1 115 ? -14.042 6.208 -11.251 1.00 98.19 115 LEU A C 1
ATOM 817 O O . LEU A 1 115 ? -14.635 5.134 -11.339 1.00 98.19 11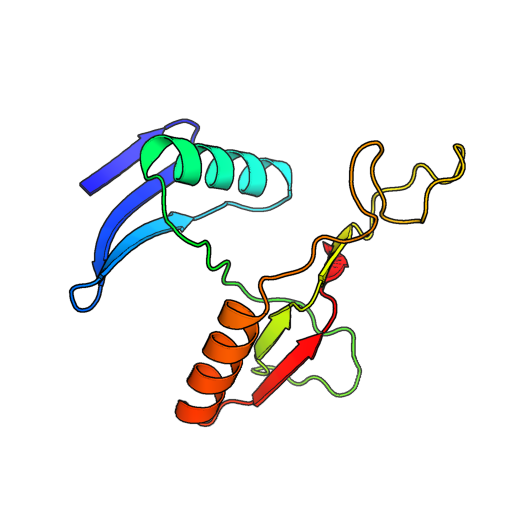5 LEU A O 1
ATOM 821 N N . ASN A 1 116 ? -12.891 6.427 -11.888 1.00 98.00 116 ASN A N 1
ATOM 822 C CA . ASN A 1 116 ? -12.250 5.420 -12.728 1.00 98.00 116 ASN A CA 1
ATOM 823 C C . ASN A 1 116 ? -11.268 4.570 -11.906 1.00 98.00 116 ASN A C 1
ATOM 825 O O . ASN A 1 116 ? -10.242 5.083 -11.451 1.00 98.00 116 ASN A O 1
ATOM 829 N N . ALA A 1 117 ? -11.581 3.284 -11.730 1.00 97.94 117 ALA A N 1
ATOM 830 C CA . ALA A 1 117 ? -10.693 2.305 -11.110 1.00 97.94 117 ALA A CA 1
ATOM 831 C C . ALA A 1 117 ? -9.823 1.621 -12.172 1.00 97.94 117 ALA A C 1
ATOM 833 O O . ALA A 1 117 ? -10.332 1.126 -13.178 1.00 97.94 117 ALA A O 1
ATOM 834 N N . VAL A 1 118 ? -8.518 1.532 -11.924 1.00 98.31 118 VAL A N 1
ATOM 835 C CA . VAL A 1 118 ? -7.584 0.773 -12.762 1.00 98.31 118 VAL A CA 1
ATOM 836 C C . VAL A 1 118 ? -6.821 -0.205 -11.883 1.00 98.31 118 VAL A C 1
ATOM 838 O O . VAL A 1 118 ? -6.054 0.202 -11.017 1.00 98.31 118 VAL A O 1
ATOM 841 N N . ARG A 1 119 ? -7.008 -1.506 -12.099 1.00 98.50 119 ARG A N 1
ATOM 842 C CA . ARG A 1 119 ? -6.240 -2.523 -11.378 1.00 98.50 119 ARG A CA 1
ATOM 843 C C . ARG A 1 119 ? -4.879 -2.750 -12.023 1.00 98.50 119 ARG A C 1
ATOM 845 O O . ARG A 1 119 ? -4.796 -2.841 -13.249 1.00 98.50 119 ARG A O 1
ATOM 852 N N . GLY A 1 120 ? -3.835 -2.895 -11.214 1.00 98.19 120 GLY A N 1
ATOM 853 C CA . GLY A 1 120 ? -2.545 -3.359 -11.713 1.00 98.19 120 GLY A CA 1
ATOM 854 C C . GLY A 1 120 ? -1.398 -3.257 -10.718 1.00 98.19 120 GLY A C 1
ATOM 855 O O . GLY A 1 120 ? -1.572 -2.852 -9.569 1.00 98.19 120 GLY A O 1
ATOM 856 N N . LEU A 1 121 ? -0.209 -3.597 -11.214 1.00 98.62 121 LEU A N 1
ATOM 857 C CA . LEU A 1 121 ? 1.035 -3.589 -10.456 1.00 98.62 121 LEU A CA 1
ATOM 858 C C . LEU A 1 121 ? 1.414 -2.168 -10.022 1.00 98.62 121 LEU A C 1
ATOM 860 O O . LEU A 1 121 ? 1.533 -1.263 -10.852 1.00 98.62 121 LEU A O 1
ATOM 864 N N . ILE A 1 122 ? 1.715 -2.008 -8.733 1.00 98.81 122 ILE A N 1
ATOM 865 C CA . ILE A 1 122 ? 2.380 -0.818 -8.196 1.00 98.81 122 ILE A CA 1
ATOM 866 C C . ILE A 1 122 ? 3.822 -1.178 -7.835 1.00 98.81 122 ILE A C 1
ATOM 868 O O . ILE A 1 122 ? 4.083 -2.179 -7.170 1.00 98.81 122 ILE A O 1
ATOM 872 N N . VAL A 1 123 ? 4.777 -0.351 -8.257 1.00 98.69 123 VAL A N 1
ATOM 873 C CA . VAL A 1 123 ? 6.181 -0.493 -7.853 1.00 98.69 123 VAL A CA 1
ATOM 874 C C . VAL A 1 123 ? 6.570 0.575 -6.837 1.00 98.69 123 VAL A C 1
ATOM 876 O O . VAL A 1 123 ? 6.023 1.679 -6.851 1.00 98.69 123 VAL A O 1
ATOM 879 N N . SER A 1 124 ? 7.492 0.254 -5.931 1.00 97.62 124 SER A N 1
ATOM 880 C CA . SER A 1 124 ? 7.950 1.154 -4.860 1.00 97.62 124 SER A CA 1
ATOM 881 C C . SER A 1 124 ? 9.436 1.067 -4.573 1.00 97.62 124 SER A C 1
ATOM 883 O O . SER A 1 124 ? 10.085 0.042 -4.885 1.00 97.62 124 SER A O 1
#